Protein AF-A0A1S3DK73-F1 (afdb_monomer)

Organism: Diaphorina citri (NCBI:txid121845)

Structure (mmCIF, N/CA/C/O backbone):
data_AF-A0A1S3DK73-F1
#
_entry.id   AF-A0A1S3DK73-F1
#
loop_
_atom_site.group_PDB
_atom_site.id
_atom_site.type_symbol
_atom_site.label_atom_id
_atom_site.label_alt_id
_atom_site.label_comp_id
_atom_site.label_asym_id
_atom_site.label_entity_id
_atom_site.label_seq_id
_atom_site.pdbx_PDB_ins_code
_atom_site.Cartn_x
_atom_site.Cartn_y
_atom_site.Cartn_z
_atom_site.occupancy
_atom_site.B_iso_or_equiv
_atom_site.auth_seq_id
_atom_site.auth_comp_id
_atom_site.auth_asym_id
_atom_site.auth_atom_id
_atom_site.pdbx_PDB_model_num
ATOM 1 N N . VAL A 1 1 ? 18.228 8.730 -16.411 1.00 73.38 1 VAL A N 1
ATOM 2 C CA . VAL A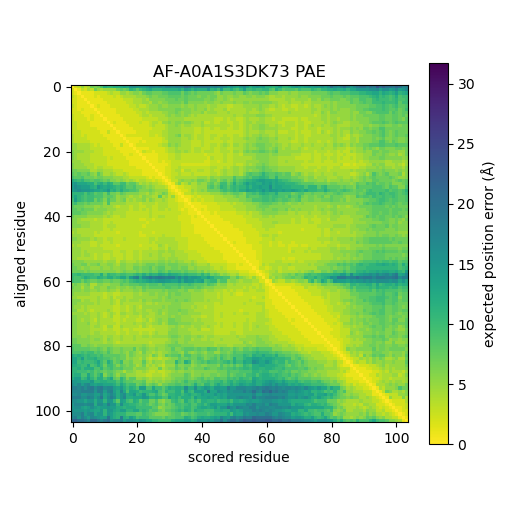 1 1 ? 18.571 8.376 -15.010 1.00 73.38 1 VAL A CA 1
ATOM 3 C C . VAL A 1 1 ? 17.890 9.306 -14.006 1.00 73.38 1 VAL A C 1
ATOM 5 O O . VAL A 1 1 ? 17.158 8.801 -13.170 1.00 73.38 1 VAL A O 1
ATOM 8 N N . ASN A 1 2 ? 18.004 10.633 -14.135 1.00 88.25 2 ASN A N 1
ATOM 9 C CA . ASN A 1 2 ? 17.385 11.593 -13.196 1.00 88.25 2 ASN A CA 1
ATOM 10 C C . ASN A 1 2 ? 15.859 11.423 -13.024 1.00 88.25 2 ASN A C 1
ATOM 12 O O . ASN A 1 2 ? 15.375 11.365 -11.901 1.00 88.25 2 ASN A O 1
ATOM 16 N N . LEU A 1 3 ? 15.109 11.245 -14.120 1.00 89.62 3 LEU A N 1
ATOM 17 C CA . LEU A 1 3 ? 13.658 10.977 -14.084 1.00 89.62 3 LEU A CA 1
ATOM 18 C C . LEU A 1 3 ? 13.291 9.669 -13.362 1.00 89.62 3 LEU A C 1
ATOM 20 O O . LEU A 1 3 ? 12.301 9.619 -12.643 1.00 89.62 3 LEU A O 1
ATOM 24 N N . LEU A 1 4 ? 14.107 8.622 -13.518 1.00 87.19 4 LEU A N 1
ATOM 25 C CA . LEU A 1 4 ? 13.894 7.338 -12.847 1.00 87.19 4 LEU A CA 1
ATOM 26 C C . LEU A 1 4 ? 14.084 7.478 -11.330 1.00 87.19 4 LEU A C 1
ATOM 28 O O . LEU A 1 4 ? 13.297 6.938 -10.559 1.00 87.19 4 LEU A O 1
ATOM 32 N N . ILE A 1 5 ? 15.113 8.218 -10.903 1.00 92.44 5 ILE A N 1
ATOM 33 C CA . ILE A 1 5 ? 15.394 8.470 -9.482 1.00 92.44 5 ILE A CA 1
ATOM 34 C C . ILE A 1 5 ? 14.242 9.254 -8.849 1.00 92.44 5 ILE A C 1
ATOM 36 O O . ILE A 1 5 ? 13.743 8.849 -7.802 1.00 92.44 5 ILE A O 1
ATOM 40 N N . LEU A 1 6 ? 13.777 10.318 -9.512 1.00 94.00 6 LEU A N 1
ATOM 41 C CA . LEU A 1 6 ? 12.620 11.091 -9.056 1.00 94.00 6 LEU A CA 1
ATOM 42 C C . LEU A 1 6 ? 11.366 10.215 -8.944 1.00 94.00 6 LEU A C 1
ATOM 44 O O . LEU A 1 6 ? 10.698 10.250 -7.916 1.00 94.00 6 LEU A O 1
ATOM 48 N N . GLY A 1 7 ? 11.092 9.375 -9.946 1.00 89.94 7 GLY A N 1
ATOM 49 C CA . GLY A 1 7 ? 9.961 8.445 -9.914 1.00 89.94 7 GLY A CA 1
ATOM 50 C C . GLY A 1 7 ? 10.046 7.419 -8.778 1.00 89.94 7 GLY A C 1
ATOM 51 O O . GLY A 1 7 ? 9.045 7.125 -8.127 1.00 89.94 7 GLY A O 1
ATOM 52 N N . ARG A 1 8 ? 11.238 6.889 -8.479 1.00 89.25 8 ARG A N 1
ATOM 53 C CA . ARG A 1 8 ? 11.421 5.979 -7.334 1.00 89.25 8 ARG A CA 1
ATOM 54 C C . ARG A 1 8 ? 11.250 6.691 -5.999 1.00 89.25 8 ARG A C 1
ATOM 56 O O . ARG A 1 8 ? 10.683 6.106 -5.083 1.00 89.25 8 ARG A O 1
ATOM 63 N N . PHE A 1 9 ? 11.723 7.929 -5.897 1.00 94.62 9 PHE A N 1
ATOM 64 C CA . PHE A 1 9 ? 11.567 8.737 -4.695 1.00 94.62 9 PHE A CA 1
ATOM 65 C C . PHE A 1 9 ? 10.089 9.017 -4.400 1.00 94.62 9 PHE A C 1
ATOM 67 O O . PHE A 1 9 ? 9.627 8.753 -3.291 1.00 94.62 9 PHE A O 1
ATOM 74 N N . THR A 1 10 ? 9.320 9.456 -5.401 1.00 93.75 10 THR A N 1
ATOM 75 C CA . THR A 1 10 ? 7.880 9.709 -5.237 1.00 93.75 10 THR A CA 1
ATOM 76 C C . THR A 1 10 ? 7.101 8.432 -4.935 1.00 93.75 10 THR A C 1
ATOM 78 O O . THR A 1 10 ? 6.268 8.429 -4.032 1.00 93.75 10 THR A O 1
ATOM 81 N N . THR A 1 11 ? 7.414 7.328 -5.620 1.00 89.94 11 THR A N 1
ATOM 82 C CA . THR A 1 11 ? 6.782 6.025 -5.353 1.00 89.94 11 THR A CA 1
ATOM 83 C C . THR A 1 11 ? 7.098 5.528 -3.940 1.00 89.94 11 THR A C 1
ATOM 85 O O . THR A 1 11 ? 6.228 4.970 -3.281 1.00 89.94 11 THR A O 1
ATOM 88 N N . GLY A 1 12 ? 8.316 5.765 -3.442 1.00 91.12 12 GLY A N 1
ATOM 89 C CA . GLY A 1 12 ? 8.706 5.419 -2.074 1.00 91.12 12 GLY A CA 1
ATOM 90 C C . GLY A 1 12 ? 7.918 6.193 -1.017 1.00 91.12 12 GLY A C 1
ATOM 91 O O . GLY A 1 12 ? 7.432 5.591 -0.062 1.00 91.12 12 GLY A O 1
ATOM 92 N N . ILE A 1 13 ? 7.733 7.504 -1.212 1.00 94.75 13 ILE A N 1
ATOM 93 C CA . ILE A 1 13 ? 6.898 8.330 -0.324 1.00 94.75 13 ILE A CA 1
ATOM 94 C C . ILE A 1 13 ? 5.449 7.838 -0.340 1.00 94.75 13 ILE A C 1
ATOM 96 O O . ILE A 1 13 ? 4.855 7.650 0.720 1.00 94.75 13 ILE A O 1
ATOM 100 N N . ALA A 1 14 ? 4.893 7.594 -1.530 1.00 90.69 14 ALA A N 1
ATOM 101 C CA . ALA A 1 14 ? 3.527 7.100 -1.672 1.00 90.69 14 ALA A CA 1
ATOM 102 C C . ALA A 1 14 ? 3.341 5.748 -0.966 1.00 90.69 14 ALA A C 1
ATOM 104 O O . ALA A 1 14 ? 2.410 5.585 -0.181 1.00 90.69 14 ALA A O 1
ATOM 105 N N . PHE A 1 15 ? 4.266 4.807 -1.171 1.00 90.31 15 PHE A N 1
ATOM 106 C CA . PHE A 1 15 ? 4.225 3.502 -0.516 1.00 90.31 15 PHE A CA 1
ATOM 107 C C . PHE A 1 15 ? 4.302 3.614 1.013 1.00 90.31 15 PHE A C 1
ATOM 109 O O . PHE A 1 15 ? 3.541 2.941 1.703 1.00 90.31 15 PHE A O 1
ATOM 116 N N . GLY A 1 16 ? 5.163 4.490 1.544 1.00 91.12 16 GLY A N 1
ATOM 117 C CA . GLY A 1 16 ? 5.271 4.727 2.987 1.00 91.12 16 GLY A CA 1
ATOM 118 C C . GLY A 1 16 ? 4.009 5.335 3.607 1.00 91.12 16 GLY A C 1
ATOM 119 O O . GLY A 1 16 ? 3.640 4.985 4.723 1.00 91.12 16 GLY A O 1
ATOM 120 N N . ALA A 1 17 ? 3.308 6.209 2.882 1.00 91.81 17 ALA A N 1
ATOM 121 C CA . ALA A 1 17 ? 2.013 6.718 3.331 1.00 91.81 17 ALA A CA 1
ATOM 122 C C . ALA A 1 17 ? 0.947 5.608 3.338 1.00 91.81 17 ALA A C 1
ATOM 124 O O . ALA A 1 17 ? 0.209 5.457 4.313 1.00 91.81 17 ALA A O 1
ATOM 125 N N . CYS A 1 18 ? 0.897 4.789 2.283 1.00 89.31 18 CYS A N 1
ATOM 126 C CA . CYS A 1 18 ? -0.043 3.673 2.174 1.00 89.31 18 CYS A CA 1
ATOM 127 C C . CYS A 1 18 ? 0.195 2.585 3.231 1.00 89.31 18 CYS A C 1
ATOM 129 O O . CYS A 1 18 ? -0.772 2.056 3.776 1.00 89.31 18 CYS A O 1
ATOM 131 N N . SER A 1 19 ? 1.452 2.264 3.555 1.00 87.44 19 SER A N 1
ATOM 132 C CA . SER A 1 19 ? 1.783 1.211 4.525 1.00 87.44 19 SER A CA 1
ATOM 133 C C . SER A 1 19 ? 1.337 1.532 5.951 1.00 87.44 19 SER A C 1
ATOM 135 O O . SER A 1 19 ? 1.169 0.615 6.745 1.00 87.44 19 SER A O 1
ATOM 137 N N . VAL A 1 20 ? 1.126 2.811 6.274 1.00 89.75 20 VAL A N 1
ATOM 138 C CA . VAL A 1 20 ? 0.571 3.251 7.562 1.00 89.75 20 VAL A CA 1
ATOM 139 C C . VAL A 1 20 ? -0.934 3.493 7.456 1.00 89.75 20 VAL A C 1
ATOM 141 O O . VAL A 1 20 ? -1.691 3.053 8.319 1.00 89.75 20 VAL A O 1
ATOM 144 N N . GLY A 1 21 ? -1.383 4.165 6.392 1.00 88.38 21 GLY A N 1
ATOM 145 C CA . GLY A 1 21 ? -2.782 4.569 6.237 1.00 88.38 21 GLY A CA 1
ATOM 146 C C . GLY A 1 21 ? -3.746 3.398 6.045 1.00 88.38 21 GLY A C 1
ATOM 147 O O . GLY A 1 21 ? -4.804 3.376 6.667 1.00 88.38 21 GLY A O 1
ATOM 148 N N . ILE A 1 22 ? -3.380 2.402 5.231 1.00 87.62 22 ILE A N 1
ATOM 149 C CA . ILE A 1 22 ? -4.256 1.258 4.934 1.00 87.62 22 ILE A CA 1
ATOM 150 C C . ILE A 1 22 ? -4.537 0.400 6.179 1.00 87.62 22 ILE A C 1
ATOM 152 O O . ILE A 1 22 ? -5.713 0.165 6.463 1.00 87.62 22 ILE A O 1
ATOM 156 N N . PRO A 1 23 ? -3.532 -0.068 6.951 1.00 86.12 23 PRO A N 1
ATOM 157 C CA . PRO A 1 23 ? -3.819 -0.861 8.144 1.00 86.12 23 PRO A CA 1
ATOM 158 C C . PRO A 1 23 ? -4.536 -0.052 9.227 1.00 86.12 23 PRO A C 1
ATOM 160 O O . PRO A 1 23 ? -5.339 -0.632 9.952 1.00 86.12 23 PRO A O 1
ATOM 163 N N . LEU A 1 24 ? -4.305 1.265 9.317 1.00 88.69 24 LEU A N 1
ATOM 164 C CA . LEU A 1 24 ? -5.030 2.136 10.243 1.00 88.69 24 LEU A CA 1
ATOM 165 C C . LEU A 1 24 ? -6.520 2.215 9.887 1.00 88.69 24 LEU A C 1
ATOM 167 O O . LEU A 1 24 ? -7.358 1.878 10.716 1.00 88.69 24 LEU A O 1
ATOM 171 N N . TYR A 1 25 ? -6.840 2.566 8.640 1.00 88.00 25 TYR A N 1
ATOM 172 C CA . TYR A 1 25 ? -8.217 2.608 8.138 1.00 88.00 25 TYR A CA 1
ATOM 173 C C . TYR A 1 25 ? -8.927 1.263 8.336 1.00 88.00 25 TYR A C 1
ATOM 175 O O . TYR A 1 25 ? -10.049 1.188 8.836 1.00 88.00 25 TYR A O 1
ATOM 183 N N . ASN A 1 26 ? -8.230 0.173 8.017 1.00 85.88 26 ASN A N 1
ATOM 184 C CA . ASN A 1 26 ? -8.755 -1.170 8.187 1.00 85.88 26 ASN A CA 1
ATOM 185 C C . ASN A 1 26 ? -8.999 -1.523 9.665 1.00 85.88 26 ASN A C 1
ATOM 187 O O . ASN A 1 26 ? -9.989 -2.174 9.990 1.00 85.88 26 ASN A O 1
ATOM 191 N N . ALA A 1 27 ? -8.126 -1.081 10.574 1.00 84.44 27 ALA A N 1
ATOM 192 C CA . ALA A 1 27 ? -8.299 -1.284 12.009 1.00 84.44 27 ALA A CA 1
ATOM 193 C C . ALA A 1 27 ? -9.483 -0.490 12.582 1.00 84.44 27 ALA A C 1
ATOM 195 O O . ALA A 1 27 ? -10.126 -0.982 13.511 1.00 84.44 27 ALA A O 1
ATOM 196 N N . GLU A 1 28 ? -9.770 0.692 12.029 1.00 84.56 28 GLU A N 1
ATOM 197 C CA . GLU A 1 28 ? -10.865 1.575 12.452 1.00 84.56 28 GLU A CA 1
ATOM 198 C C . GLU A 1 28 ? -12.246 1.108 11.968 1.00 84.56 28 GLU A C 1
ATOM 200 O O . GLU A 1 28 ? -13.238 1.374 12.643 1.00 84.56 28 GLU A O 1
ATOM 205 N N . ILE A 1 29 ? -12.318 0.396 10.838 1.00 81.88 29 ILE A N 1
ATOM 206 C CA . ILE A 1 29 ? -13.581 -0.121 10.271 1.00 81.88 29 ILE A CA 1
ATOM 207 C C . ILE A 1 29 ? -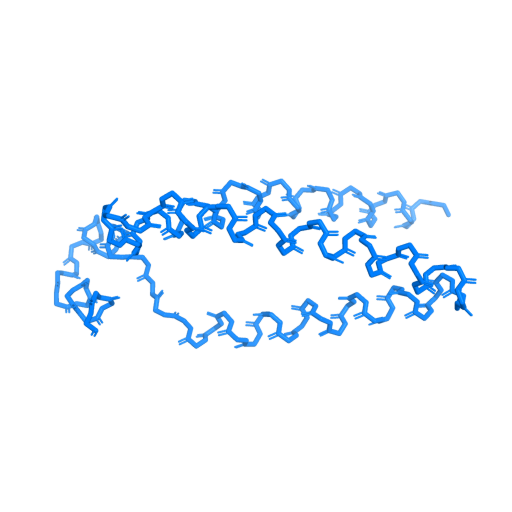13.840 -1.583 10.650 1.00 81.88 29 ILE A C 1
ATOM 209 O O . ILE A 1 29 ? -14.986 -2.022 10.702 1.00 81.88 29 ILE A O 1
ATOM 213 N N . SER A 1 30 ? -12.792 -2.361 10.930 1.00 82.00 30 SER A N 1
ATOM 214 C CA . SER A 1 30 ? -12.950 -3.770 11.299 1.00 82.00 30 SER A CA 1
ATOM 215 C C . SER A 1 30 ? -13.501 -3.942 12.713 1.00 82.00 30 SER A C 1
ATOM 217 O O . SER A 1 30 ? -12.993 -3.354 13.670 1.00 82.00 30 SER A O 1
ATOM 219 N N . GLU A 1 31 ? -14.454 -4.864 12.856 1.00 79.56 31 GLU A N 1
ATOM 220 C CA . GLU A 1 31 ? -14.920 -5.352 14.153 1.00 79.56 31 GLU A CA 1
ATOM 221 C C . GLU A 1 31 ? -13.769 -6.019 14.935 1.00 79.56 31 GLU A C 1
ATOM 223 O O . GLU A 1 31 ? -12.933 -6.734 14.364 1.00 79.56 31 GLU A O 1
ATOM 228 N N . ASP A 1 32 ? -13.729 -5.808 16.255 1.00 77.56 32 ASP A N 1
ATOM 229 C CA . ASP A 1 32 ? -12.632 -6.250 17.132 1.00 77.56 32 ASP A CA 1
ATOM 230 C C . ASP A 1 32 ? -12.320 -7.752 16.997 1.00 77.56 32 ASP A C 1
ATOM 232 O O . ASP A 1 32 ? -11.157 -8.157 17.043 1.00 77.56 32 ASP A O 1
ATOM 236 N N . ALA A 1 33 ? -13.344 -8.580 16.759 1.00 81.06 33 ALA A N 1
ATOM 237 C CA . ALA A 1 33 ? -13.208 -10.029 16.618 1.00 81.06 33 ALA A CA 1
ATOM 238 C C . ALA A 1 33 ? -12.470 -10.464 15.338 1.00 81.06 33 ALA A C 1
ATOM 240 O O . ALA A 1 33 ? -11.830 -11.519 15.320 1.00 81.06 33 ALA A O 1
ATOM 241 N N . ILE A 1 34 ? -12.545 -9.676 14.258 1.00 84.44 34 ILE A N 1
ATOM 242 C CA . ILE A 1 34 ? -11.934 -10.011 12.961 1.00 84.44 34 ILE A CA 1
ATOM 243 C C . ILE A 1 34 ? -10.737 -9.132 12.611 1.00 84.44 34 ILE A C 1
ATOM 245 O O . ILE A 1 34 ? -10.031 -9.467 11.660 1.00 84.44 34 ILE A O 1
ATOM 249 N N . ARG A 1 35 ? -10.449 -8.072 13.380 1.00 83.25 35 ARG A N 1
ATOM 250 C CA . ARG A 1 35 ? -9.353 -7.121 13.111 1.00 83.25 35 ARG A CA 1
ATOM 251 C C . ARG A 1 35 ? -8.021 -7.816 12.797 1.00 83.25 35 ARG A C 1
ATOM 253 O O . ARG A 1 35 ? -7.351 -7.463 11.830 1.00 83.25 35 ARG A O 1
ATOM 260 N N . GLY A 1 36 ? -7.672 -8.867 13.546 1.00 84.12 36 GLY A N 1
ATOM 261 C CA . GLY A 1 36 ? -6.465 -9.663 13.284 1.00 84.12 36 GLY A CA 1
ATOM 262 C C . GLY A 1 36 ? -6.486 -10.394 11.934 1.00 84.12 36 GLY A C 1
ATOM 263 O O . GLY A 1 36 ? -5.480 -10.425 11.229 1.00 84.12 36 GLY A O 1
ATOM 264 N N . ARG A 1 37 ? -7.641 -10.933 11.524 1.00 86.62 37 ARG A N 1
ATOM 265 C CA . ARG A 1 37 ? -7.804 -11.606 10.224 1.00 86.62 37 ARG A CA 1
ATOM 266 C C . ARG A 1 37 ? -7.681 -10.627 9.064 1.00 86.62 37 ARG A C 1
ATOM 268 O O . ARG A 1 37 ? -7.063 -10.976 8.063 1.00 86.62 37 ARG A O 1
ATOM 275 N N . VAL A 1 38 ? -8.240 -9.422 9.189 1.00 85.62 38 VAL A N 1
ATOM 276 C CA . VAL A 1 38 ? -8.164 -8.427 8.110 1.00 85.62 38 VAL A CA 1
ATOM 277 C C . VAL A 1 38 ? -6.745 -7.868 7.963 1.00 85.62 38 VAL A C 1
ATOM 279 O O . VAL A 1 38 ? -6.299 -7.637 6.842 1.00 85.62 38 VAL A O 1
ATOM 282 N N . GLY A 1 39 ? -5.998 -7.742 9.066 1.00 86.19 39 GLY A N 1
ATOM 283 C CA . GLY A 1 39 ? -4.567 -7.416 9.028 1.00 86.19 39 GLY A CA 1
ATOM 284 C C . GLY A 1 39 ? -3.738 -8.471 8.285 1.00 86.19 39 GLY A C 1
ATOM 285 O O . GLY A 1 39 ? -3.011 -8.143 7.353 1.00 86.19 39 GLY A O 1
ATOM 286 N N . VAL A 1 40 ? -3.916 -9.754 8.616 1.00 89.62 40 VAL A N 1
ATOM 287 C CA . VAL A 1 40 ? -3.223 -10.853 7.913 1.00 89.62 40 VAL A CA 1
ATOM 288 C C . VAL A 1 40 ? -3.617 -10.917 6.434 1.00 89.62 40 VAL A C 1
ATOM 290 O O . VAL A 1 40 ? -2.782 -11.204 5.580 1.00 89.62 40 VAL A O 1
ATOM 293 N N . PHE A 1 41 ? -4.879 -10.632 6.108 1.00 89.19 41 PHE A N 1
ATOM 294 C CA . PHE A 1 41 ? -5.338 -10.591 4.721 1.00 89.19 41 PHE A CA 1
ATOM 295 C C . PHE A 1 41 ? -4.656 -9.475 3.914 1.00 89.19 41 PHE A C 1
ATOM 297 O O . PHE A 1 41 ? -4.293 -9.694 2.758 1.00 89.19 41 PHE A O 1
ATOM 304 N N . PHE A 1 42 ? -4.422 -8.310 4.526 1.00 89.06 42 PHE A N 1
ATOM 305 C CA . PHE A 1 42 ? -3.648 -7.227 3.916 1.00 89.06 42 PHE A CA 1
ATOM 306 C C . PHE A 1 42 ? -2.199 -7.646 3.629 1.00 89.06 42 PHE A C 1
ATOM 308 O O . PHE A 1 42 ? -1.717 -7.461 2.509 1.00 89.06 42 PHE A O 1
ATOM 315 N N . ASP A 1 43 ? -1.527 -8.285 4.587 1.00 90.81 43 ASP A N 1
ATOM 316 C CA . ASP A 1 43 ? -0.163 -8.790 4.374 1.00 90.81 43 ASP A CA 1
ATOM 317 C C . ASP A 1 43 ? -0.112 -9.882 3.292 1.00 90.81 43 ASP A C 1
ATOM 319 O O . ASP A 1 43 ? 0.825 -9.940 2.490 1.00 90.81 43 ASP A O 1
ATOM 323 N N . LEU A 1 44 ? -1.143 -10.727 3.209 1.00 93.38 44 LEU A N 1
ATOM 324 C CA . LEU A 1 44 ? -1.268 -11.737 2.159 1.00 93.38 44 LEU A CA 1
ATOM 325 C C . LEU A 1 44 ? -1.417 -11.094 0.771 1.00 93.38 44 LEU A C 1
ATOM 327 O O . LEU A 1 44 ? -0.755 -11.527 -0.175 1.00 93.38 44 LEU A O 1
ATOM 331 N N . LEU A 1 45 ? -2.222 -10.035 0.647 1.00 90.56 45 LEU A N 1
ATOM 332 C CA . LEU A 1 45 ? -2.344 -9.239 -0.581 1.00 90.56 45 LEU A CA 1
ATOM 333 C C . LEU A 1 45 ? -1.009 -8.594 -0.980 1.00 90.56 45 LEU A C 1
ATOM 335 O O . LEU A 1 45 ? -0.658 -8.599 -2.163 1.00 90.56 45 LEU A O 1
ATOM 339 N N . LEU A 1 46 ? -0.236 -8.093 -0.012 1.00 91.19 46 LEU A N 1
ATOM 340 C CA . LEU A 1 46 ? 1.100 -7.550 -0.265 1.00 91.19 46 LEU A CA 1
ATOM 341 C C . LEU A 1 46 ? 2.039 -8.631 -0.824 1.00 91.19 46 LEU A C 1
ATOM 343 O O . LEU A 1 46 ? 2.698 -8.416 -1.844 1.00 91.19 46 LEU A O 1
ATOM 347 N N . CYS A 1 47 ? 2.050 -9.815 -0.206 1.00 94.75 47 CYS A N 1
ATOM 348 C CA . CYS A 1 47 ? 2.827 -10.959 -0.684 1.00 94.75 47 CYS A CA 1
ATOM 349 C C . CYS A 1 47 ? 2.411 -11.372 -2.103 1.00 94.75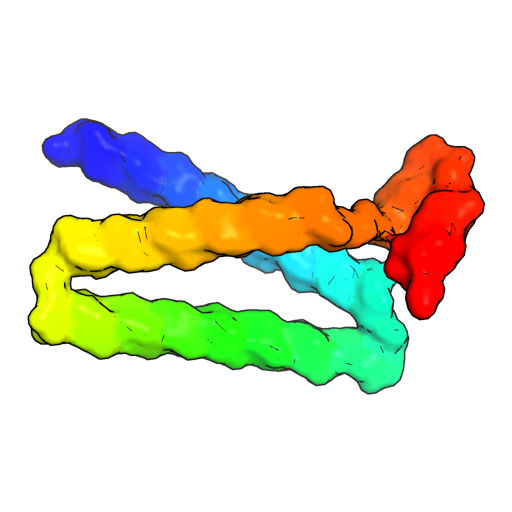 47 CYS A C 1
ATOM 351 O O . CYS A 1 47 ? 3.266 -11.642 -2.949 1.00 94.75 47 CYS A O 1
ATOM 353 N N . PHE A 1 48 ? 1.107 -11.373 -2.386 1.00 94.12 48 PHE A N 1
ATOM 354 C CA . PHE A 1 48 ? 0.577 -11.670 -3.714 1.00 94.12 48 PHE A CA 1
ATOM 355 C C . PHE A 1 48 ? 1.031 -10.645 -4.762 1.00 94.12 48 PHE A C 1
ATOM 357 O O . PHE A 1 48 ? 1.440 -11.030 -5.855 1.00 94.12 48 PHE A 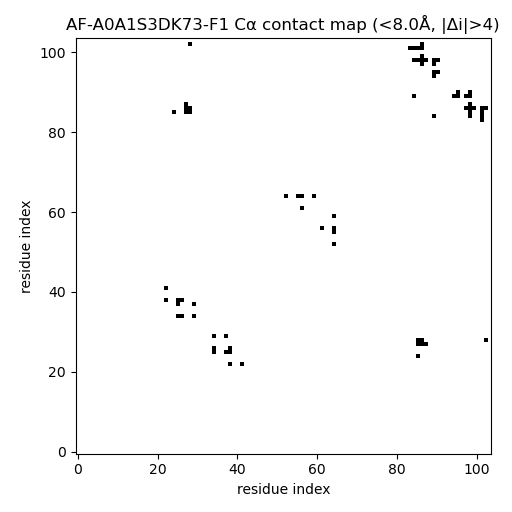O 1
ATOM 364 N N . GLY A 1 49 ? 1.032 -9.351 -4.431 1.00 91.25 49 GLY A N 1
ATOM 365 C CA . GLY A 1 49 ? 1.535 -8.299 -5.319 1.00 91.25 49 GLY A CA 1
ATOM 366 C C . GLY A 1 49 ? 3.026 -8.450 -5.644 1.00 91.25 49 GLY A C 1
ATOM 367 O O . GLY A 1 49 ? 3.433 -8.281 -6.795 1.00 91.25 49 GLY A O 1
ATOM 368 N N . ILE A 1 50 ? 3.840 -8.834 -4.657 1.00 92.44 50 ILE A N 1
ATOM 369 C CA . ILE A 1 50 ? 5.270 -9.121 -4.857 1.00 92.44 50 ILE A CA 1
ATOM 370 C C . ILE A 1 50 ? 5.449 -10.337 -5.776 1.00 92.44 50 ILE A C 1
ATOM 372 O O . ILE A 1 50 ? 6.233 -10.286 -6.727 1.00 92.44 50 ILE A O 1
ATOM 376 N N . LEU A 1 51 ? 4.697 -11.413 -5.531 1.00 93.44 51 LEU A N 1
ATOM 377 C CA . LEU A 1 51 ? 4.711 -12.605 -6.378 1.00 93.44 51 LEU A CA 1
ATOM 378 C C . LEU A 1 51 ? 4.318 -12.264 -7.822 1.00 93.44 51 LEU A C 1
ATOM 380 O O . LEU A 1 51 ? 5.017 -12.653 -8.758 1.00 93.44 51 LEU A O 1
ATOM 384 N N . TRP A 1 52 ? 3.244 -11.493 -8.001 1.00 90.38 52 TRP A N 1
ATOM 385 C CA . TRP A 1 52 ? 2.799 -11.002 -9.303 1.00 90.38 52 TRP A CA 1
ATOM 386 C C . TRP A 1 52 ? 3.907 -10.231 -10.024 1.00 90.38 52 TRP A C 1
ATOM 388 O O . TRP A 1 52 ? 4.186 -10.504 -11.192 1.00 90.38 52 TRP A O 1
ATOM 398 N N . ALA A 1 53 ? 4.587 -9.313 -9.330 1.00 89.75 53 ALA A N 1
ATOM 399 C CA . ALA A 1 53 ? 5.676 -8.532 -9.907 1.00 89.75 53 ALA A CA 1
ATOM 400 C C . ALA A 1 53 ? 6.851 -9.410 -10.370 1.00 89.75 53 ALA A C 1
ATOM 402 O O . ALA A 1 53 ? 7.414 -9.155 -11.435 1.00 89.75 53 ALA A O 1
ATOM 403 N N . TYR A 1 54 ? 7.196 -10.462 -9.619 1.00 90.44 54 TYR A N 1
ATOM 404 C CA . TYR A 1 54 ? 8.241 -11.40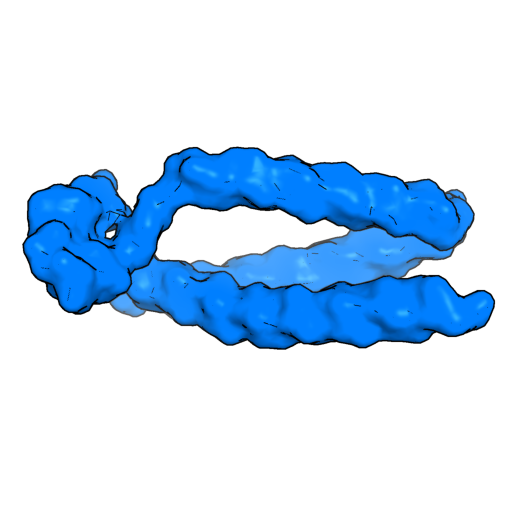7 -10.022 1.00 90.44 54 TYR A CA 1
ATOM 405 C C . TYR A 1 54 ? 7.845 -12.243 -11.238 1.00 90.44 54 TYR A C 1
ATOM 407 O O . TYR A 1 54 ? 8.630 -12.353 -12.180 1.00 90.44 54 TYR A O 1
ATOM 415 N N . VAL A 1 55 ? 6.634 -12.804 -11.246 1.00 90.44 55 VAL A N 1
ATOM 416 C CA . VAL A 1 55 ? 6.144 -13.621 -12.368 1.00 90.44 55 VAL A CA 1
ATOM 417 C C . VAL A 1 55 ? 6.056 -12.774 -13.636 1.00 90.44 55 VAL A C 1
ATOM 419 O O . VAL A 1 55 ? 6.596 -13.142 -14.678 1.00 90.44 55 VAL A O 1
ATOM 422 N N . TRP A 1 56 ? 5.430 -11.603 -13.546 1.00 86.88 56 TRP A N 1
ATOM 423 C CA . TRP A 1 56 ? 5.231 -10.732 -14.700 1.00 86.88 56 TRP A CA 1
ATOM 424 C C . TRP A 1 56 ? 6.539 -10.097 -15.179 1.00 86.88 56 TRP A C 1
ATOM 426 O O . TRP A 1 56 ? 6.753 -9.963 -16.384 1.00 86.88 56 TRP A O 1
ATOM 436 N N . GLY A 1 57 ? 7.446 -9.769 -14.256 1.00 86.94 57 GLY A N 1
ATOM 437 C CA . GLY A 1 57 ? 8.791 -9.289 -14.571 1.00 86.94 57 GLY A CA 1
ATOM 438 C C . GLY A 1 57 ? 9.690 -10.341 -15.228 1.00 86.94 57 GLY A C 1
ATOM 439 O O . GLY A 1 57 ? 10.599 -9.971 -15.964 1.00 86.94 57 GLY A O 1
ATOM 440 N N . ALA A 1 58 ? 9.435 -11.635 -15.006 1.00 86.75 58 ALA A N 1
ATOM 441 C CA . ALA A 1 58 ? 10.152 -12.721 -15.676 1.00 86.75 58 ALA A CA 1
ATOM 442 C C . ALA A 1 58 ? 9.625 -13.002 -17.095 1.00 86.75 58 ALA A C 1
ATOM 444 O O . ALA A 1 58 ? 10.388 -13.418 -17.964 1.00 86.75 58 ALA A O 1
ATOM 445 N N . VAL A 1 59 ? 8.327 -12.784 -17.333 1.00 86.00 59 VAL A N 1
ATOM 446 C CA . VAL A 1 59 ? 7.659 -13.114 -18.607 1.00 86.00 59 VAL A CA 1
ATOM 447 C C . VAL A 1 59 ? 7.613 -11.925 -19.575 1.00 86.00 59 VAL A C 1
ATOM 449 O O . VAL A 1 59 ? 7.568 -12.118 -20.789 1.00 86.00 59 VAL A O 1
ATOM 452 N N . THR A 1 60 ? 7.623 -10.688 -19.069 1.00 85.31 60 THR A N 1
ATOM 453 C CA . THR A 1 60 ? 7.423 -9.469 -19.873 1.00 85.31 60 THR A CA 1
ATOM 454 C C . THR A 1 60 ? 8.558 -8.458 -19.712 1.00 85.31 60 THR A C 1
ATOM 456 O O . THR A 1 60 ? 9.408 -8.571 -18.833 1.00 85.31 60 THR A O 1
ATOM 459 N N . SER A 1 61 ? 8.590 -7.434 -20.573 1.00 88.44 61 SER A N 1
ATOM 460 C CA . SER A 1 61 ? 9.541 -6.331 -20.418 1.00 88.44 61 SER A CA 1
ATOM 461 C C . SER A 1 61 ? 9.146 -5.409 -19.259 1.00 88.44 61 SER A C 1
ATOM 463 O O . SER A 1 61 ? 7.965 -5.219 -18.960 1.00 88.44 61 SER A O 1
ATOM 465 N N . LEU A 1 62 ? 10.139 -4.751 -18.649 1.00 82.81 62 LEU A N 1
ATOM 466 C CA . LEU A 1 62 ? 9.921 -3.800 -17.551 1.00 82.81 62 LEU A CA 1
ATOM 467 C C . LEU A 1 62 ? 8.913 -2.695 -17.901 1.00 82.81 62 LEU A C 1
ATOM 469 O O . LEU A 1 62 ? 8.230 -2.188 -17.017 1.00 82.81 62 LEU A O 1
ATOM 473 N N . TYR A 1 63 ? 8.794 -2.316 -19.174 1.00 85.88 63 TYR A N 1
ATOM 474 C CA . TYR A 1 63 ? 7.801 -1.336 -19.611 1.00 85.88 63 TYR A CA 1
ATOM 475 C C . TYR A 1 63 ? 6.368 -1.838 -19.380 1.00 85.88 63 TYR A C 1
ATOM 477 O O . TYR A 1 63 ? 5.580 -1.153 -18.731 1.00 85.88 63 TYR A O 1
ATOM 485 N N . TRP A 1 64 ? 6.052 -3.055 -19.831 1.00 87.06 64 TRP A N 1
ATOM 486 C CA . TRP A 1 64 ? 4.724 -3.651 -19.660 1.00 87.06 64 TRP A CA 1
ATOM 487 C C . TRP A 1 64 ? 4.399 -3.951 -18.198 1.00 87.06 64 TRP A C 1
ATOM 489 O O . TRP A 1 64 ? 3.252 -3.782 -17.791 1.00 87.06 64 TRP A O 1
ATOM 499 N N . LEU A 1 65 ? 5.404 -4.307 -17.393 1.00 88.06 65 LEU A N 1
ATOM 500 C CA . LEU A 1 65 ? 5.249 -4.421 -15.944 1.00 88.06 65 LEU A CA 1
ATOM 501 C C . LEU A 1 65 ? 4.823 -3.086 -15.315 1.00 88.06 65 LEU A C 1
ATOM 503 O O . LEU A 1 65 ? 3.866 -3.049 -14.548 1.00 88.06 65 LEU A O 1
ATOM 507 N N . ASN A 1 66 ? 5.490 -1.981 -15.665 1.00 87.69 66 ASN A N 1
ATOM 508 C CA . ASN A 1 66 ? 5.129 -0.658 -15.146 1.00 87.69 66 ASN A CA 1
ATOM 509 C C . ASN A 1 66 ? 3.716 -0.235 -15.583 1.00 87.69 66 ASN A C 1
ATOM 511 O O . ASN A 1 66 ? 2.975 0.318 -14.772 1.00 87.69 66 ASN A O 1
ATOM 515 N N . VAL A 1 67 ? 3.321 -0.526 -16.829 1.00 89.69 67 VAL A N 1
ATOM 516 C CA . VAL A 1 67 ? 1.958 -0.259 -17.325 1.00 89.69 67 VAL A CA 1
ATOM 517 C C . VAL A 1 67 ? 0.918 -1.081 -16.558 1.00 89.69 67 VAL A C 1
ATOM 519 O O . VAL A 1 67 ? -0.103 -0.534 -16.146 1.00 89.69 67 VAL A O 1
ATOM 522 N N . ALA A 1 68 ? 1.184 -2.367 -16.311 1.00 88.88 68 ALA A N 1
ATOM 523 C CA . ALA A 1 68 ? 0.291 -3.228 -15.538 1.00 88.88 68 ALA A CA 1
ATOM 524 C C . ALA A 1 68 ? 0.136 -2.737 -14.088 1.00 88.88 68 ALA A C 1
ATOM 526 O O . ALA A 1 68 ? -0.985 -2.624 -13.595 1.00 88.88 68 ALA A O 1
ATOM 527 N N . CYS A 1 69 ? 1.238 -2.372 -13.424 1.00 88.31 69 CYS A N 1
ATOM 528 C CA . CYS A 1 69 ? 1.197 -1.791 -12.080 1.00 88.31 69 CYS A CA 1
ATOM 529 C C . CYS A 1 69 ? 0.396 -0.481 -12.052 1.00 88.31 69 CYS A C 1
ATOM 531 O O . CYS A 1 69 ? -0.451 -0.306 -11.179 1.00 88.31 69 CYS A O 1
ATOM 533 N N . ALA A 1 70 ? 0.606 0.408 -13.028 1.00 89.81 70 ALA A N 1
ATOM 534 C CA . ALA A 1 70 ? -0.142 1.658 -13.128 1.00 89.81 70 ALA A CA 1
ATOM 535 C C . ALA A 1 70 ? -1.649 1.417 -13.316 1.00 89.81 70 ALA A C 1
ATOM 537 O O . ALA A 1 70 ? -2.457 2.088 -12.677 1.00 89.81 70 ALA A O 1
ATOM 538 N N . ALA A 1 71 ? -2.036 0.434 -14.134 1.00 91.94 71 ALA A N 1
ATOM 539 C CA . ALA A 1 71 ? -3.438 0.073 -14.333 1.00 91.94 71 ALA A CA 1
ATOM 540 C C . ALA A 1 71 ? -4.103 -0.397 -13.027 1.00 91.94 71 ALA A C 1
ATOM 542 O O . ALA A 1 71 ? -5.198 0.060 -12.700 1.00 91.94 71 ALA A O 1
ATOM 543 N N . VAL A 1 72 ? -3.421 -1.247 -12.248 1.00 90.00 72 VAL A N 1
ATOM 544 C CA . VAL A 1 72 ? -3.913 -1.703 -10.936 1.00 90.00 72 VAL A CA 1
ATOM 545 C C . VAL A 1 72 ? -4.039 -0.533 -9.958 1.00 90.00 72 VAL A C 1
ATOM 547 O O . VAL A 1 72 ? -5.050 -0.423 -9.269 1.00 90.00 72 VAL A O 1
ATOM 550 N N . SER A 1 73 ? -3.067 0.385 -9.926 1.00 89.81 73 SER A N 1
ATOM 551 C CA . SER A 1 73 ? -3.132 1.578 -9.069 1.00 89.81 73 SER A CA 1
ATOM 552 C C . SER A 1 73 ? -4.290 2.511 -9.434 1.00 89.81 73 SER A C 1
ATOM 554 O O . SER A 1 73 ? -4.948 3.038 -8.540 1.00 89.81 73 SER A O 1
ATOM 556 N N . ILE A 1 74 ? -4.575 2.700 -10.727 1.00 92.00 74 ILE A N 1
ATOM 557 C CA . ILE A 1 74 ? -5.717 3.508 -11.188 1.00 92.00 74 ILE A CA 1
ATOM 558 C C . ILE A 1 74 ? -7.040 2.835 -10.809 1.00 92.00 74 ILE A C 1
ATOM 560 O O . ILE A 1 74 ? -7.952 3.506 -10.330 1.00 92.00 74 ILE A O 1
ATOM 564 N N . ALA A 1 75 ? -7.140 1.514 -10.977 1.00 92.00 75 ALA A N 1
ATOM 565 C CA . ALA A 1 75 ? -8.318 0.760 -10.562 1.00 92.00 75 ALA A CA 1
ATOM 566 C C . ALA A 1 75 ? -8.549 0.859 -9.045 1.00 92.00 75 ALA A C 1
ATOM 568 O O . ALA A 1 75 ? -9.680 1.068 -8.611 1.00 92.00 75 ALA A O 1
ATOM 569 N N . PHE A 1 76 ? -7.479 0.782 -8.246 1.00 88.94 76 PHE A N 1
ATOM 570 C CA . PHE A 1 76 ? -7.551 0.986 -6.800 1.00 88.94 76 PHE A CA 1
ATOM 571 C C . PHE A 1 76 ? -8.029 2.397 -6.447 1.00 88.94 76 PHE A C 1
ATOM 573 O O . PHE A 1 76 ? -8.918 2.534 -5.617 1.00 88.94 76 PHE A O 1
ATOM 580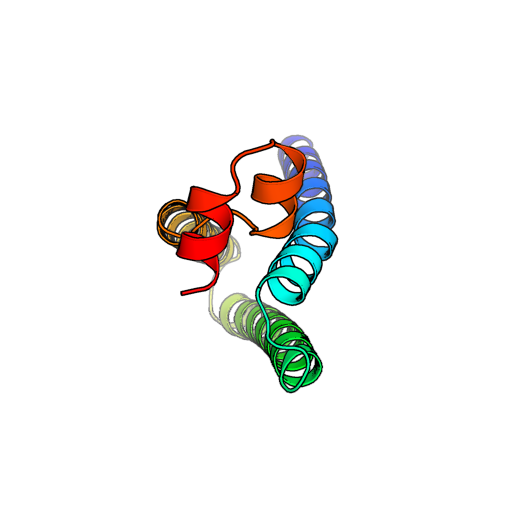 N N . LEU A 1 77 ? -7.506 3.439 -7.103 1.00 89.50 77 LEU A N 1
ATOM 581 C CA . LEU A 1 77 ? -7.946 4.818 -6.875 1.00 89.50 77 LEU A CA 1
ATOM 582 C C . LEU A 1 77 ? -9.440 4.997 -7.177 1.00 89.50 77 LEU A C 1
ATOM 584 O O . LEU A 1 77 ? -10.152 5.637 -6.407 1.00 89.50 77 LEU A O 1
ATOM 588 N N . ALA A 1 78 ? -9.915 4.408 -8.277 1.00 91.69 78 ALA A N 1
ATOM 589 C CA . ALA A 1 78 ? -11.327 4.442 -8.637 1.00 91.69 78 ALA A CA 1
ATOM 590 C C . ALA A 1 78 ? -12.193 3.722 -7.595 1.00 91.69 78 ALA A C 1
ATOM 592 O O . ALA A 1 78 ? -13.202 4.269 -7.172 1.00 91.69 78 ALA A O 1
ATOM 593 N N . ALA A 1 79 ? -11.785 2.532 -7.146 1.00 89.00 79 ALA A N 1
ATOM 594 C CA . ALA A 1 79 ? -12.514 1.782 -6.126 1.00 89.00 79 ALA A CA 1
ATOM 595 C C . ALA A 1 79 ? -12.515 2.497 -4.765 1.00 89.00 79 ALA A C 1
ATOM 597 O O . ALA A 1 79 ? -13.551 2.568 -4.110 1.00 89.00 79 ALA A O 1
ATOM 598 N N . PHE A 1 80 ? -11.376 3.064 -4.361 1.00 86.31 80 PHE A N 1
ATOM 599 C CA . PHE A 1 80 ? -11.227 3.754 -3.083 1.00 86.31 80 PHE A CA 1
ATOM 600 C C . PHE A 1 80 ? -12.069 5.033 -3.014 1.00 86.31 80 PHE A C 1
ATOM 602 O O . PHE A 1 80 ? -12.569 5.371 -1.950 1.00 86.31 80 PHE A O 1
ATOM 609 N N . TYR A 1 81 ? -12.305 5.704 -4.147 1.00 86.31 81 TYR A N 1
ATOM 610 C CA . TYR A 1 81 ? -13.198 6.866 -4.206 1.00 86.31 81 TYR A CA 1
ATOM 611 C C . TYR A 1 81 ? -14.657 6.537 -3.840 1.00 86.31 81 TYR A C 1
ATOM 613 O O . TYR A 1 81 ? -15.382 7.412 -3.378 1.00 86.31 81 TYR A O 1
ATOM 621 N N . LEU A 1 82 ? -15.097 5.289 -4.040 1.00 85.12 82 LEU A N 1
ATOM 622 C CA . LEU A 1 82 ? -16.439 4.840 -3.650 1.00 85.12 82 LEU A CA 1
ATOM 623 C C . LEU A 1 82 ? -16.509 4.373 -2.187 1.00 85.12 82 LEU A C 1
ATOM 625 O O . LEU A 1 82 ? -17.600 4.079 -1.701 1.00 85.12 82 LEU A O 1
ATOM 629 N N . MET A 1 83 ? -15.372 4.249 -1.502 1.00 83.38 83 MET A N 1
ATOM 630 C CA . MET A 1 83 ? -15.304 3.686 -0.158 1.00 83.38 83 MET A CA 1
ATOM 631 C C . MET A 1 83 ? -15.624 4.765 0.893 1.00 83.38 83 MET A C 1
ATOM 633 O O . MET A 1 83 ? -15.172 5.902 0.742 1.00 83.38 83 MET A O 1
ATOM 637 N N . PRO A 1 84 ? -16.402 4.452 1.947 1.00 81.12 84 PRO A 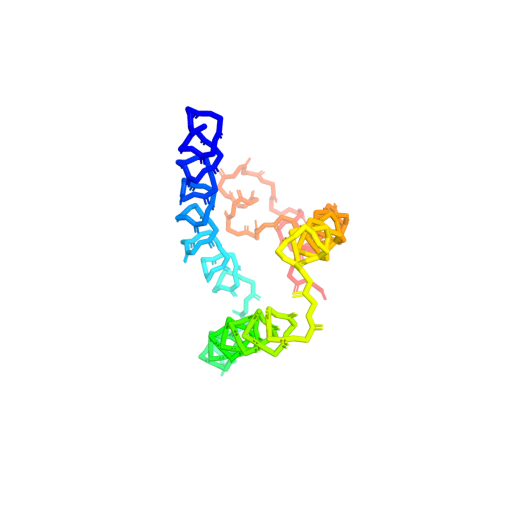N 1
ATOM 638 C CA . PRO A 1 84 ? -16.747 5.430 2.974 1.00 81.12 84 PRO A CA 1
ATOM 639 C C . PRO A 1 84 ? -15.523 5.867 3.788 1.00 81.12 84 PRO A C 1
ATOM 641 O O . PRO A 1 84 ? -14.559 5.121 3.963 1.00 81.12 84 PRO A O 1
ATOM 644 N N . GLU A 1 85 ? -15.575 7.083 4.325 1.00 83.44 85 GLU A N 1
ATOM 645 C CA . GLU A 1 85 ? -14.532 7.603 5.213 1.00 83.44 85 GLU A CA 1
ATOM 646 C C . GLU A 1 85 ? -14.521 6.865 6.559 1.00 83.44 85 GLU A C 1
ATOM 648 O O . GLU A 1 85 ? -15.551 6.355 7.014 1.00 83.44 85 GLU A O 1
ATOM 653 N N . SER A 1 86 ? -13.357 6.840 7.219 1.00 83.56 86 SER A N 1
ATOM 654 C CA . SER A 1 86 ? -13.215 6.176 8.519 1.00 83.56 86 SER A CA 1
ATOM 655 C C . SER A 1 86 ? -14.186 6.765 9.558 1.00 83.56 86 SER A C 1
ATOM 657 O O . SER A 1 86 ? -14.247 7.991 9.726 1.00 83.56 86 SER A O 1
ATOM 659 N N . PRO A 1 87 ? -14.906 5.923 10.322 1.00 76.81 87 PRO A N 1
ATOM 660 C CA . PRO A 1 87 ? -15.846 6.380 11.341 1.00 76.81 87 PRO A CA 1
ATOM 661 C C . PRO A 1 87 ? -15.155 7.180 12.452 1.00 76.81 87 PRO A C 1
ATOM 663 O O . PRO A 1 87 ? -15.717 8.156 12.950 1.00 76.81 87 PRO A O 1
ATOM 666 N N . VAL A 1 88 ? -13.908 6.843 12.803 1.00 81.56 88 VAL A N 1
ATOM 667 C CA . VAL A 1 88 ? -13.119 7.591 13.798 1.00 81.56 88 VAL A CA 1
ATOM 668 C C . VAL A 1 88 ? -12.807 8.997 13.286 1.00 81.56 88 VAL A C 1
ATOM 670 O O . VAL A 1 88 ? -12.972 9.977 14.016 1.00 81.56 88 VAL A O 1
ATOM 673 N N . TYR A 1 89 ? -12.439 9.120 12.009 1.00 83.62 89 TYR A N 1
ATOM 674 C CA . TYR A 1 89 ? -12.214 10.416 11.371 1.00 83.62 89 TYR A CA 1
ATOM 675 C C . TYR A 1 89 ? -13.489 11.276 11.349 1.00 83.62 89 TYR A C 1
ATOM 677 O O . TYR A 1 89 ? -13.456 12.457 11.712 1.00 83.62 89 TYR A O 1
ATOM 685 N N . LEU A 1 90 ? -14.628 10.684 10.979 1.00 79.75 90 LEU A N 1
ATOM 686 C CA . LEU A 1 90 ? -15.924 11.370 10.944 1.00 79.75 90 LEU A CA 1
ATOM 687 C C . LEU A 1 90 ? -16.380 11.819 12.342 1.00 79.75 90 LEU A C 1
ATOM 689 O O . LEU A 1 90 ? -16.877 12.940 12.497 1.00 79.75 90 LEU A O 1
ATOM 693 N N . MET A 1 91 ? -16.118 11.011 13.373 1.00 81.12 91 MET A N 1
ATOM 694 C CA . MET A 1 91 ? -16.360 11.376 14.773 1.00 81.12 91 MET A CA 1
ATOM 695 C C . MET A 1 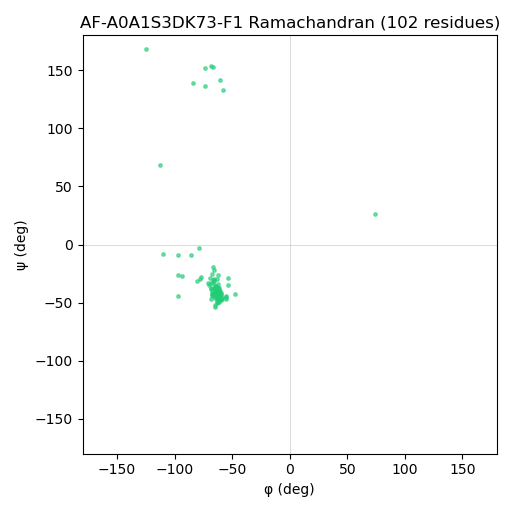91 ? -15.482 12.548 15.229 1.00 81.12 91 MET A C 1
ATOM 697 O O . MET A 1 91 ? -15.997 13.494 15.826 1.00 81.12 91 MET A O 1
ATOM 701 N N . MET A 1 92 ? -14.185 12.556 14.895 1.00 82.31 92 MET A N 1
ATOM 702 C CA . MET A 1 92 ? -13.288 13.682 15.211 1.00 82.31 92 MET A CA 1
ATOM 703 C C . MET A 1 92 ? -13.693 14.984 14.502 1.00 82.31 92 MET A C 1
ATOM 705 O O . MET A 1 92 ? -13.478 16.074 15.030 1.00 82.31 92 MET A O 1
ATOM 709 N N . LYS A 1 93 ? -14.306 14.884 13.318 1.00 84.31 93 LYS A N 1
ATOM 710 C CA . LYS A 1 93 ? -14.861 16.014 12.554 1.00 84.31 93 LYS A CA 1
ATOM 711 C C . LYS A 1 93 ? -16.226 16.500 13.058 1.00 84.31 93 LYS A C 1
ATOM 713 O O . LYS A 1 93 ? -16.737 17.477 12.514 1.00 84.31 93 LYS A O 1
ATOM 718 N N . GLY A 1 94 ? -16.815 15.849 14.065 1.00 81.25 94 GLY A N 1
ATOM 719 C CA . GLY A 1 94 ? -18.125 16.210 14.610 1.00 81.25 94 GLY A CA 1
ATOM 720 C C . GLY A 1 94 ? -19.306 15.821 13.713 1.00 81.25 94 GLY A C 1
ATOM 721 O O . GLY A 1 94 ? -20.348 16.469 13.779 1.00 81.25 94 GLY A O 1
ATOM 722 N N . ARG A 1 95 ? -19.158 14.784 12.870 1.00 83.94 95 ARG A N 1
ATOM 723 C CA . ARG A 1 95 ? -20.196 14.271 11.951 1.00 83.94 95 ARG A CA 1
ATOM 724 C C . ARG A 1 95 ? -20.659 12.863 12.372 1.00 83.94 95 ARG A C 1
ATOM 726 O O . ARG A 1 95 ? -20.384 11.896 11.666 1.00 83.94 95 ARG A O 1
ATOM 733 N N . PRO A 1 96 ? -21.361 12.715 13.511 1.00 78.06 96 PRO A N 1
ATOM 734 C CA . PRO A 1 96 ? -21.712 11.399 14.054 1.00 78.06 96 PRO A CA 1
ATOM 735 C C . PRO A 1 96 ? -22.688 10.606 13.172 1.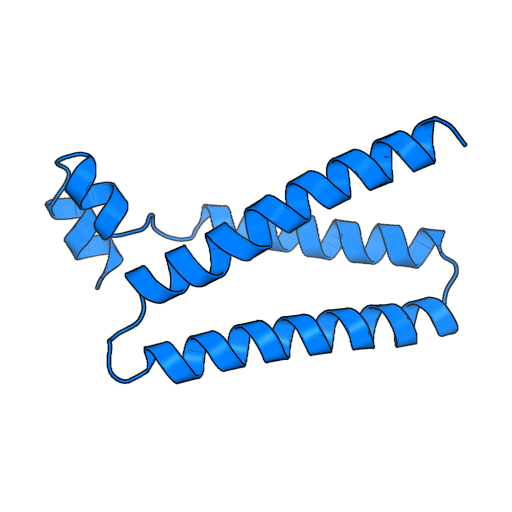00 78.06 96 PRO A C 1
ATOM 737 O O . PRO A 1 96 ? -22.595 9.387 13.129 1.00 78.06 96 PRO A O 1
ATOM 740 N N . GLY A 1 97 ? -23.585 11.276 12.435 1.00 77.25 97 GLY A N 1
ATOM 741 C CA . GLY A 1 97 ? -24.547 10.595 11.557 1.00 77.25 97 GLY A CA 1
ATOM 742 C C . GLY A 1 97 ? -23.888 9.852 10.391 1.00 77.25 97 GLY A C 1
ATOM 743 O O . GLY A 1 97 ? -24.293 8.749 10.055 1.00 77.25 97 GLY A O 1
ATOM 744 N N . GLU A 1 98 ? -22.824 10.419 9.823 1.00 75.94 98 GLU A N 1
ATOM 745 C CA . GLU A 1 98 ? -22.061 9.771 8.748 1.00 75.94 98 GLU A CA 1
ATOM 746 C C . GLU A 1 98 ? -21.123 8.691 9.290 1.00 75.94 98 GLU A C 1
ATOM 748 O O . GLU A 1 98 ? -20.872 7.702 8.614 1.00 75.94 98 GLU A O 1
ATOM 753 N N . ALA A 1 99 ? -20.634 8.841 10.527 1.00 74.75 99 ALA A N 1
ATOM 754 C CA . ALA A 1 99 ? -19.844 7.800 11.180 1.00 74.75 99 ALA A CA 1
ATOM 755 C C . ALA A 1 99 ? -20.663 6.518 11.413 1.00 74.75 99 ALA A C 1
ATOM 757 O O . ALA A 1 99 ? -20.129 5.421 11.267 1.00 74.75 99 ALA A O 1
ATOM 758 N N . GLU A 1 100 ? -21.951 6.651 11.754 1.00 76.00 100 GLU A N 1
ATOM 759 C CA . GLU A 1 100 ? -22.867 5.511 11.881 1.00 76.00 100 GLU A CA 1
ATOM 760 C C . GLU A 1 100 ? -23.167 4.869 10.518 1.00 76.00 100 GLU A C 1
ATOM 762 O O . GLU A 1 100 ? -23.226 3.646 10.423 1.00 76.00 100 GLU A O 1
ATOM 767 N N . GLU A 1 101 ? -23.299 5.670 9.456 1.00 78.12 101 GLU A N 1
ATOM 768 C CA . GLU A 1 101 ? -23.488 5.174 8.087 1.00 78.12 101 GLU A CA 1
ATOM 769 C C . GLU A 1 101 ? -22.256 4.414 7.567 1.00 78.12 101 GLU A C 1
ATOM 771 O O . GLU A 1 101 ? -22.414 3.369 6.947 1.00 78.12 101 GLU A O 1
ATOM 776 N N . SER A 1 102 ? -21.036 4.859 7.896 1.00 74.06 102 SER A N 1
ATOM 777 C CA . SER A 1 102 ? -19.788 4.149 7.559 1.00 74.06 102 SER A CA 1
ATOM 778 C C . SER A 1 102 ? -19.606 2.801 8.275 1.00 74.06 102 SER A C 1
ATOM 780 O O . SER A 1 102 ? -18.775 2.000 7.848 1.00 74.06 102 SER A O 1
ATOM 782 N N . LEU A 1 103 ? -20.318 2.563 9.382 1.00 70.31 103 LEU A N 1
ATOM 783 C CA . LEU A 1 103 ? -20.257 1.321 10.171 1.00 70.31 103 LEU A CA 1
ATOM 784 C C . LEU A 1 103 ? -21.375 0.324 9.824 1.00 70.31 103 LEU A C 1
ATOM 786 O O . LEU A 1 103 ? -21.364 -0.794 10.346 1.00 70.31 103 LEU A O 1
ATOM 790 N N . ARG A 1 104 ? -22.353 0.739 9.014 1.00 64.06 104 ARG A N 1
ATOM 791 C CA . ARG A 1 104 ? -23.558 -0.028 8.678 1.00 64.06 104 ARG A CA 1
ATOM 792 C C . ARG A 1 104 ? -23.376 -0.888 7.434 1.00 64.06 104 ARG A C 1
ATOM 794 O O . ARG A 1 104 ? -23.954 -1.997 7.439 1.00 64.06 104 ARG A O 1
#

Sequence (104 aa):
VNLLILGRFTTGIAFGACSVGIPLYNAEISEDAIRGRVGVFFDLLLCFGILWAYVWGAVTSLYWLNVACAAVSIAFLAAFYLMPESPVYLMMKGRPGEAEESLR

Mean predicted aligned error: 6.04 Å

InterPro domains:
  IPR005828 Major facilitator, sugar transporter-like [PF00083] (2-103)
  IPR020846 Major facilitator superfamily domain [PS50850] (1-104)
  IPR036259 MFS transporter superfamily [G3DSA:1.20.1250.20] (1-104)
  IPR036259 MFS transporter superfamily [SSF103473] (3-103)
  IPR050549 Major Facilitator Superfamily Trehalose Transporter [PTHR48021] (3-104)

Foldseek 3Di:
DVVVVVVVVVVVVVVVVCVPVVLVLLCLQDDPVCNVVVVVVVVVVVVVVVVVLVVCVVVDPPVVSVVVVVVVVVVVVVVVVPQQDRLVVCVVVVNNVSSVVNND

pLDDT: mean 86.36, std 5.64, range [64.06, 94.75]

Solvent-accessible surface area (backbone atoms only — not comparable to full-atom values): 5860 Å² total; per-residue (Å²): 109,71,67,58,53,53,53,50,52,54,50,50,54,52,50,57,51,46,70,53,48,50,60,49,50,49,54,64,70,40,56,82,92,46,33,68,59,54,53,53,50,50,54,50,53,52,54,48,53,53,51,48,51,55,55,45,53,72,77,44,55,70,67,59,43,52,52,52,52,50,52,53,53,50,52,48,52,59,54,54,71,74,50,72,66,52,32,64,60,30,46,76,71,72,37,57,72,58,20,53,60,54,73,107

Secondary structure (DSSP, 8-state):
-HHHHHHHHHHHHHHHHHHHHHHHHHHHHS-TTTHHHHHHHHHHHHHHHHHHHHHHHHHS-HHHHHHHHHHHHHHHHHHHHTSPPPHHHHHHTT-HHHHHHTT-

Radius of gyration: 17.11 Å; Cα contacts (8 Å, |Δi|>4): 39; chains: 1; bounding box: 43×30×38 Å